Protein AF-A0A822V6C6-F1 (afdb_monomer)

Mean predicted aligned error: 11.93 Å

pLDDT: mean 74.33, std 12.06, range [39.66, 91.19]

Structure (mmCIF, N/CA/C/O backbone):
data_AF-A0A822V6C6-F1
#
_entry.id   AF-A0A822V6C6-F1
#
loop_
_atom_site.group_PDB
_atom_site.id
_atom_site.type_symbol
_atom_site.label_atom_id
_atom_site.label_alt_id
_atom_site.label_comp_id
_atom_site.label_asym_id
_atom_site.label_entity_id
_atom_site.label_seq_id
_atom_site.pdbx_PDB_ins_code
_atom_site.Cartn_x
_atom_site.Cartn_y
_atom_site.Cartn_z
_atom_site.occupancy
_atom_site.B_iso_or_equiv
_atom_site.auth_seq_id
_atom_site.auth_comp_id
_atom_site.auth_asym_id
_atom_site.auth_atom_id
_atom_site.pdbx_PDB_model_num
ATOM 1 N N . MET A 1 1 ? 4.735 -6.883 -17.810 1.00 51.38 1 MET A N 1
ATOM 2 C CA . MET A 1 1 ? 4.953 -6.192 -16.517 1.00 51.38 1 MET A CA 1
ATOM 3 C C . MET A 1 1 ? 3.679 -5.609 -15.898 1.00 51.38 1 MET A C 1
ATOM 5 O O . MET A 1 1 ? 3.578 -5.636 -14.681 1.00 51.38 1 MET A O 1
ATOM 9 N N . GLY A 1 2 ? 2.685 -5.153 -16.679 1.00 56.22 2 GLY A N 1
ATOM 10 C CA . GLY A 1 2 ? 1.444 -4.568 -16.135 1.00 56.22 2 GLY A CA 1
ATOM 11 C C . GLY A 1 2 ? 0.613 -5.489 -15.227 1.00 56.22 2 GLY A C 1
ATOM 12 O O . GLY A 1 2 ? 0.240 -5.068 -14.142 1.00 56.22 2 GLY A O 1
ATOM 13 N N . LEU A 1 3 ? 0.396 -6.758 -15.610 1.00 57.22 3 LEU A N 1
ATOM 14 C CA . LEU A 1 3 ? -0.395 -7.716 -14.813 1.00 57.22 3 LEU A CA 1
ATOM 15 C C . LEU A 1 3 ? 0.227 -8.027 -13.438 1.00 57.22 3 LEU A C 1
ATOM 17 O O . LEU A 1 3 ? -0.469 -8.021 -12.427 1.00 57.22 3 LEU A O 1
ATOM 21 N N . LEU A 1 4 ? 1.547 -8.237 -13.380 1.00 57.25 4 LEU A N 1
ATOM 22 C CA . LEU A 1 4 ? 2.259 -8.443 -12.111 1.00 57.25 4 LEU A CA 1
ATOM 23 C C . LEU A 1 4 ? 2.205 -7.185 -11.228 1.00 57.25 4 LEU A C 1
ATOM 25 O O . LEU A 1 4 ? 1.979 -7.289 -10.025 1.00 57.25 4 LEU A O 1
ATOM 29 N N . GLY A 1 5 ? 2.324 -5.997 -11.832 1.00 60.91 5 GLY A N 1
ATOM 30 C CA . GLY A 1 5 ? 2.175 -4.719 -11.130 1.00 60.91 5 GLY A CA 1
ATOM 31 C C . GLY A 1 5 ? 0.776 -4.518 -10.540 1.00 60.91 5 GLY A C 1
ATOM 32 O O . GLY A 1 5 ? 0.655 -4.104 -9.389 1.00 60.91 5 GLY A O 1
ATOM 33 N N . THR A 1 6 ? -0.282 -4.881 -11.274 1.0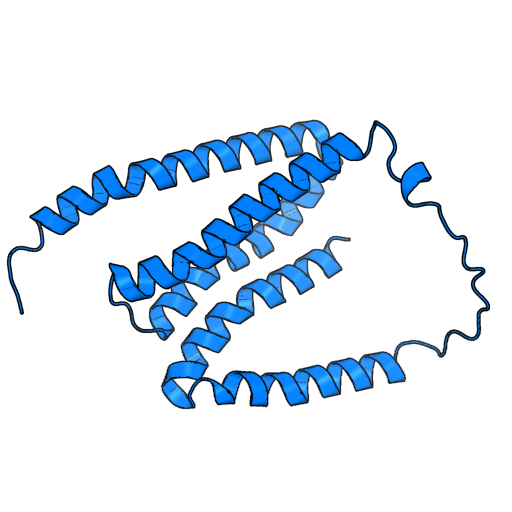0 66.44 6 THR A N 1
ATOM 34 C CA . THR A 1 6 ? -1.664 -4.797 -10.772 1.00 66.44 6 THR A CA 1
ATOM 35 C C . THR A 1 6 ? -1.937 -5.778 -9.634 1.00 66.44 6 THR A C 1
ATOM 37 O O . THR A 1 6 ? -2.607 -5.413 -8.671 1.00 66.44 6 THR A O 1
ATOM 40 N N . VAL A 1 7 ? -1.378 -6.994 -9.693 1.00 68.75 7 VAL A N 1
ATOM 41 C CA . VAL A 1 7 ? -1.516 -7.994 -8.617 1.00 68.75 7 VAL A CA 1
ATOM 42 C C . VAL A 1 7 ? -0.793 -7.530 -7.349 1.00 68.75 7 VAL A C 1
ATOM 44 O O . VAL A 1 7 ? -1.331 -7.654 -6.250 1.00 68.75 7 VAL A O 1
ATOM 47 N N . SER A 1 8 ? 0.383 -6.913 -7.489 1.00 65.56 8 SER A N 1
ATOM 48 C CA . SER A 1 8 ? 1.114 -6.351 -6.348 1.00 65.56 8 SER A CA 1
ATOM 49 C C . SER A 1 8 ? 0.382 -5.152 -5.727 1.00 65.56 8 SER A C 1
ATOM 51 O O . SER A 1 8 ? 0.293 -5.059 -4.504 1.00 65.56 8 SER A O 1
ATOM 53 N N . ALA A 1 9 ? -0.203 -4.275 -6.553 1.00 66.81 9 ALA A N 1
ATOM 54 C CA . ALA A 1 9 ? -1.007 -3.142 -6.090 1.00 66.81 9 ALA A CA 1
ATOM 55 C C . ALA A 1 9 ? -2.279 -3.593 -5.354 1.00 66.81 9 ALA A C 1
ATOM 57 O O . ALA A 1 9 ? -2.625 -3.007 -4.330 1.00 66.81 9 ALA A O 1
ATOM 58 N N . LEU A 1 10 ? -2.933 -4.663 -5.822 1.00 68.88 10 LEU A N 1
ATOM 59 C CA . LEU A 1 10 ? -4.064 -5.296 -5.136 1.00 68.88 10 LEU A CA 1
ATOM 60 C C . LEU A 1 10 ? -3.671 -5.830 -3.753 1.00 68.88 10 LEU A C 1
ATOM 62 O O . LEU A 1 10 ? -4.406 -5.622 -2.792 1.00 68.88 10 LEU A O 1
ATOM 66 N N . GLY A 1 11 ? -2.501 -6.458 -3.618 1.00 69.25 11 GLY A N 1
ATOM 67 C CA . GLY A 1 11 ? -2.001 -6.916 -2.318 1.00 69.25 11 GLY A CA 1
ATOM 68 C C . GLY A 1 11 ? -1.800 -5.765 -1.326 1.00 69.25 11 GLY A C 1
ATOM 69 O O . GLY A 1 11 ? -2.266 -5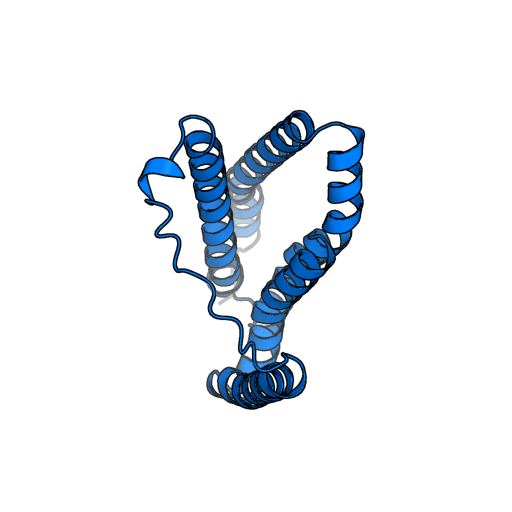.831 -0.187 1.00 69.25 11 GLY A O 1
ATOM 70 N N . THR A 1 12 ? -1.177 -4.670 -1.771 1.00 70.69 12 THR A N 1
ATOM 71 C CA . THR A 1 12 ? -1.007 -3.455 -0.955 1.00 70.69 12 THR A CA 1
ATOM 72 C C . THR A 1 12 ? -2.346 -2.772 -0.647 1.00 70.69 12 THR A C 1
ATOM 74 O O . THR A 1 12 ? -2.514 -2.245 0.451 1.00 70.69 12 THR A O 1
ATOM 77 N N . ALA A 1 13 ? -3.312 -2.827 -1.573 1.00 69.69 13 ALA A N 1
ATOM 78 C CA . ALA A 1 13 ? -4.672 -2.316 -1.390 1.00 69.69 13 ALA A CA 1
ATOM 79 C C . ALA A 1 13 ? -5.431 -3.026 -0.280 1.00 69.69 13 ALA A C 1
ATOM 81 O O . ALA A 1 13 ? -6.056 -2.391 0.565 1.00 69.69 13 ALA A O 1
ATOM 82 N N . LEU A 1 14 ? -5.375 -4.353 -0.308 1.00 73.69 14 LEU A N 1
ATOM 83 C CA . LEU A 1 14 ? -6.182 -5.204 0.550 1.00 73.69 14 LEU A CA 1
ATOM 84 C C . LEU A 1 14 ? -5.648 -5.263 1.986 1.00 73.69 14 LEU A C 1
ATOM 86 O O . LEU A 1 14 ? -6.411 -5.587 2.891 1.00 73.69 14 LEU A O 1
ATOM 90 N N . GLY A 1 15 ? -4.378 -4.916 2.221 1.00 75.94 15 GLY A N 1
ATOM 91 C CA . GLY A 1 15 ? -3.755 -4.943 3.549 1.00 75.94 15 GLY A CA 1
ATOM 92 C C . GLY A 1 15 ? -4.486 -4.086 4.597 1.00 75.94 15 GLY A C 1
ATOM 93 O O . GLY A 1 15 ? -5.014 -4.644 5.563 1.00 75.94 15 GLY A O 1
ATOM 94 N N . PRO A 1 16 ? -4.576 -2.750 4.424 1.00 77.06 16 PRO A N 1
ATOM 95 C CA . PRO A 1 16 ? -5.271 -1.866 5.367 1.00 77.06 16 PRO A CA 1
ATOM 96 C C . PRO A 1 16 ? -6.763 -2.186 5.507 1.00 77.06 16 PRO A C 1
ATOM 98 O O . PRO A 1 16 ? -7.343 -2.036 6.579 1.00 77.06 16 PRO A O 1
ATOM 101 N N . SER A 1 17 ? -7.378 -2.661 4.429 1.00 75.81 17 SER A N 1
ATOM 102 C CA . SER A 1 17 ? -8.784 -3.043 4.352 1.00 75.81 17 SER A CA 1
ATOM 103 C C . SER A 1 17 ? -9.133 -4.267 5.180 1.00 75.81 17 SER A C 1
ATOM 105 O O . SER A 1 17 ? -10.034 -4.223 6.017 1.00 75.81 17 SER A O 1
ATOM 107 N N . LEU A 1 18 ? -8.402 -5.360 4.948 1.00 78.06 18 LEU A N 1
ATOM 108 C CA . LEU A 1 18 ? -8.552 -6.601 5.693 1.00 78.06 18 LEU A CA 1
ATOM 109 C C . LEU A 1 18 ? -8.174 -6.366 7.152 1.00 78.06 18 LEU A C 1
ATOM 111 O O . LEU A 1 18 ? -8.905 -6.802 8.033 1.00 78.06 18 LEU A O 1
ATOM 115 N N . GLY A 1 19 ? -7.111 -5.603 7.422 1.00 75.94 19 GLY A N 1
ATOM 116 C CA . GLY A 1 19 ? -6.759 -5.190 8.781 1.00 75.94 19 GLY A CA 1
ATOM 117 C C . GLY A 1 19 ? -7.883 -4.404 9.467 1.00 75.94 19 GLY A C 1
ATOM 118 O O . GLY A 1 19 ? -8.299 -4.760 10.566 1.00 75.94 19 GLY A O 1
ATOM 119 N N . GLY A 1 20 ? -8.436 -3.382 8.810 1.00 77.62 20 GLY A N 1
ATOM 120 C CA . GLY A 1 20 ? -9.487 -2.524 9.368 1.00 77.62 20 GLY A CA 1
ATOM 121 C C . GLY A 1 20 ? -10.824 -3.229 9.632 1.00 77.62 20 GLY A C 1
ATOM 122 O O . GLY A 1 20 ? -11.557 -2.823 10.535 1.00 77.62 20 GLY A O 1
ATOM 123 N N . LEU A 1 21 ? -11.139 -4.288 8.879 1.00 80.44 21 LEU A N 1
ATOM 124 C CA . LEU A 1 21 ? -12.333 -5.120 9.080 1.00 80.44 21 LEU A CA 1
ATOM 125 C C . LEU A 1 21 ? -12.110 -6.268 10.075 1.00 80.44 21 LEU A C 1
ATOM 127 O O . LEU A 1 21 ? -12.995 -6.555 10.877 1.00 80.44 21 LEU A O 1
ATOM 131 N N . LEU A 1 22 ? -10.946 -6.922 10.041 1.00 81.69 22 LEU A N 1
ATOM 132 C CA . LEU A 1 22 ? -10.676 -8.115 10.853 1.00 81.69 22 LEU A CA 1
ATOM 133 C C . LEU A 1 22 ? -10.256 -7.781 12.287 1.00 81.69 22 LEU A C 1
ATOM 135 O O . LEU A 1 22 ? -10.640 -8.502 13.209 1.00 81.69 22 LEU A O 1
ATOM 139 N N . ILE A 1 23 ? -9.502 -6.694 12.494 1.00 80.88 23 ILE A N 1
ATOM 140 C CA . ILE A 1 23 ? -9.013 -6.305 13.827 1.00 80.88 23 ILE A CA 1
ATOM 141 C C . ILE A 1 23 ? -10.170 -6.059 14.815 1.00 80.88 23 ILE A C 1
ATOM 143 O O . ILE A 1 23 ? -10.084 -6.582 15.926 1.00 80.88 23 ILE A O 1
ATOM 147 N N . PRO A 1 24 ? -11.258 -5.342 14.461 1.00 75.19 24 PRO A N 1
ATOM 148 C CA . PRO A 1 24 ? -12.377 -5.125 15.382 1.00 75.19 24 PRO A CA 1
ATOM 149 C C . PRO A 1 24 ? -13.168 -6.392 15.729 1.0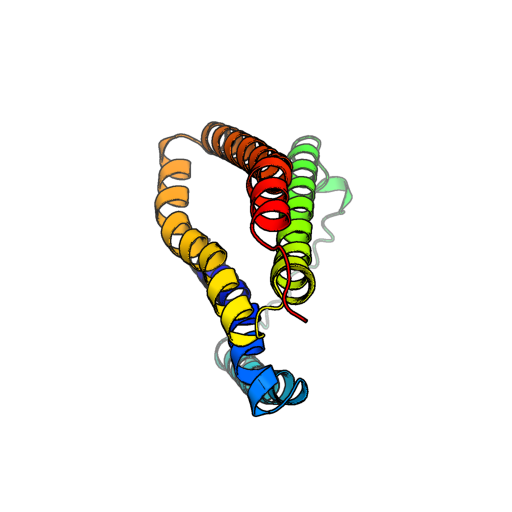0 75.19 24 PRO A C 1
ATOM 151 O O . PRO A 1 24 ? -13.746 -6.460 16.807 1.00 75.19 24 PRO A O 1
ATOM 154 N N . LEU A 1 25 ? -13.224 -7.374 14.821 1.00 78.88 25 LEU A N 1
ATOM 155 C CA . LEU A 1 25 ? -14.094 -8.549 14.959 1.00 78.88 25 LEU A CA 1
ATOM 156 C C . LEU A 1 25 ? -13.410 -9.725 15.661 1.00 78.88 25 LEU A C 1
ATOM 158 O O . LEU A 1 25 ? -14.033 -10.417 16.459 1.00 78.88 25 LEU A O 1
ATOM 162 N N . ALA A 1 26 ? -12.137 -9.969 15.351 1.00 79.56 26 ALA A N 1
ATOM 163 C CA . ALA A 1 26 ? -11.412 -11.154 15.814 1.00 79.56 26 ALA A CA 1
ATOM 164 C C . ALA A 1 26 ? -9.979 -10.835 16.289 1.00 79.56 26 ALA A C 1
ATOM 166 O O . ALA A 1 26 ? -9.171 -11.738 16.533 1.00 79.56 26 ALA A O 1
ATOM 167 N N . GLY A 1 27 ? -9.660 -9.547 16.451 1.00 81.75 27 GLY A N 1
ATOM 168 C CA . GLY A 1 27 ? -8.363 -9.072 16.921 1.00 81.75 27 GLY A CA 1
ATOM 169 C C . GLY A 1 27 ? -7.238 -9.233 15.896 1.00 81.75 27 GLY A C 1
ATOM 170 O O . GLY A 1 27 ? -7.420 -9.684 14.766 1.00 81.75 27 GLY A O 1
ATOM 171 N N . TRP A 1 28 ? -6.017 -8.887 16.310 1.00 80.00 28 TRP A N 1
ATOM 172 C CA . TRP A 1 28 ? -4.825 -8.947 15.454 1.00 80.00 28 TRP A CA 1
ATOM 173 C C . TRP A 1 28 ? -4.480 -10.371 14.980 1.00 80.00 28 TRP A C 1
ATOM 175 O O . TRP A 1 28 ? -3.901 -10.549 13.910 1.00 80.00 28 TRP A O 1
ATOM 185 N N . ARG A 1 29 ? -4.865 -11.403 15.749 1.00 85.38 29 ARG A N 1
ATOM 186 C CA . ARG A 1 29 ? -4.595 -12.820 15.437 1.00 85.38 29 ARG A CA 1
ATOM 187 C C . ARG A 1 29 ? -5.316 -13.276 14.169 1.00 85.38 29 ARG A C 1
ATOM 189 O O . ARG A 1 29 ? -4.789 -14.122 13.452 1.00 85.38 29 ARG A O 1
ATOM 196 N N . ALA A 1 30 ? -6.479 -12.700 13.863 1.00 83.50 30 ALA A N 1
ATOM 197 C CA . ALA A 1 30 ? -7.260 -13.043 12.678 1.00 83.50 30 ALA A CA 1
ATOM 198 C C . ALA A 1 30 ? -6.502 -12.782 11.369 1.00 83.50 30 ALA A C 1
ATOM 200 O O . ALA A 1 30 ? -6.617 -13.565 10.430 1.00 83.50 30 ALA A O 1
ATOM 201 N N . ILE A 1 31 ? -5.662 -11.741 11.330 1.00 82.88 31 ILE A N 1
ATOM 202 C CA . ILE A 1 31 ? -4.822 -11.421 10.165 1.00 82.88 31 ILE A CA 1
ATOM 203 C C . ILE A 1 31 ? -3.895 -12.598 9.840 1.00 82.88 31 ILE A C 1
ATOM 205 O O . ILE A 1 31 ? -3.766 -12.996 8.685 1.00 82.88 31 ILE A O 1
ATOM 209 N N . PHE A 1 32 ? -3.283 -13.196 10.864 1.00 84.75 32 PHE A N 1
ATOM 210 C CA . PHE A 1 32 ? -2.387 -14.339 10.698 1.00 84.75 32 PHE A CA 1
ATOM 211 C C . PHE A 1 32 ? -3.145 -15.597 10.278 1.00 84.75 32 PHE A C 1
ATOM 213 O O . PHE A 1 32 ? -2.707 -16.293 9.365 1.00 84.75 32 PHE A O 1
ATOM 220 N N . TRP A 1 33 ? -4.310 -15.851 10.877 1.00 86.44 33 TRP A N 1
ATOM 221 C CA . TRP A 1 33 ? -5.158 -16.984 10.498 1.00 86.44 33 TRP A CA 1
ATOM 222 C C . TRP A 1 33 ? -5.672 -16.904 9.060 1.00 86.44 33 TRP A C 1
ATOM 224 O O . TRP A 1 33 ? -5.836 -17.946 8.440 1.00 86.44 33 TRP A O 1
ATOM 234 N N . VAL A 1 34 ? -5.884 -15.705 8.511 1.00 85.56 34 VAL A N 1
ATOM 235 C CA . VAL A 1 34 ? -6.231 -15.516 7.092 1.00 85.56 34 VAL A CA 1
ATOM 236 C C . VAL A 1 34 ? -5.004 -15.660 6.186 1.00 85.56 34 VAL A C 1
ATOM 238 O O . VAL A 1 34 ? -5.113 -16.205 5.089 1.00 85.56 34 VAL A O 1
ATOM 241 N N . GLN A 1 35 ? -3.820 -15.229 6.632 1.00 85.12 35 GLN A N 1
ATOM 242 C CA . GLN A 1 35 ? -2.593 -15.358 5.839 1.00 85.12 35 GLN A CA 1
ATOM 243 C C . GLN A 1 35 ? -2.102 -16.802 5.694 1.00 85.12 35 GLN A C 1
ATOM 245 O O . GLN A 1 35 ? -1.609 -17.157 4.628 1.00 85.12 35 GLN A O 1
ATOM 250 N N . VAL A 1 36 ? -2.244 -17.641 6.723 1.00 90.06 36 VAL A N 1
ATOM 251 C CA . VAL A 1 36 ? -1.801 -19.049 6.691 1.00 90.06 36 VAL A CA 1
ATOM 252 C C . VAL A 1 36 ? -2.400 -19.848 5.518 1.00 90.06 36 VAL A C 1
ATOM 254 O O . VAL A 1 36 ? -1.621 -20.412 4.748 1.00 90.06 36 VAL A O 1
ATOM 257 N N . PRO A 1 37 ? -3.733 -19.903 5.310 1.00 90.44 37 PRO A N 1
ATOM 258 C CA . PRO A 1 37 ? -4.311 -20.635 4.187 1.00 90.44 37 PRO A CA 1
ATOM 259 C C . PRO A 1 37 ? -3.953 -19.997 2.842 1.00 90.44 37 PRO A C 1
ATOM 261 O O . PRO A 1 37 ? -3.732 -20.717 1.873 1.00 90.44 37 PRO A O 1
ATOM 264 N N . LEU A 1 38 ? -3.831 -18.667 2.775 1.00 85.81 38 LEU A N 1
ATOM 265 C CA . LEU A 1 38 ? -3.433 -17.967 1.552 1.00 85.81 38 LEU A CA 1
ATOM 266 C C . LEU A 1 38 ? -1.993 -18.320 1.144 1.00 85.81 38 LEU A C 1
ATOM 268 O O . LEU A 1 38 ? -1.730 -18.604 -0.023 1.00 85.81 38 LEU A O 1
ATOM 272 N N . ALA A 1 39 ? -1.076 -18.362 2.113 1.00 86.94 39 ALA A N 1
ATOM 273 C CA . ALA A 1 39 ? 0.310 -18.769 1.914 1.00 86.94 39 ALA A CA 1
ATOM 274 C C . ALA A 1 39 ? 0.419 -20.257 1.553 1.00 86.94 39 ALA A C 1
ATOM 276 O O . ALA A 1 39 ? 1.185 -20.612 0.659 1.00 86.94 39 ALA A O 1
ATOM 277 N N . ALA A 1 40 ? -0.378 -21.120 2.190 1.00 91.19 40 ALA A N 1
ATOM 278 C CA . ALA A 1 40 ? -0.441 -22.539 1.850 1.00 91.19 40 ALA A CA 1
ATOM 279 C C . ALA A 1 40 ? -0.935 -22.750 0.410 1.00 91.19 40 ALA A C 1
ATOM 281 O O . ALA A 1 40 ? -0.316 -23.499 -0.339 1.00 91.19 40 ALA A O 1
ATOM 282 N N . LEU A 1 41 ? -1.991 -22.045 -0.010 1.00 89.94 41 LEU A N 1
ATOM 283 C CA . LEU A 1 41 ? -2.478 -22.078 -1.392 1.00 89.94 41 LEU A CA 1
ATOM 284 C C . LEU A 1 41 ? -1.430 -21.563 -2.380 1.00 89.94 41 LEU A C 1
ATOM 286 O O . LEU A 1 41 ? -1.209 -22.197 -3.409 1.00 89.94 41 LEU A O 1
ATOM 290 N N . ALA A 1 42 ? -0.757 -20.453 -2.066 1.00 85.88 42 ALA A N 1
ATOM 291 C CA . ALA A 1 42 ? 0.324 -19.928 -2.896 1.00 85.88 42 ALA A CA 1
ATOM 292 C C . ALA A 1 42 ? 1.476 -20.937 -3.034 1.00 85.88 42 ALA A C 1
ATOM 294 O O . ALA A 1 42 ? 2.010 -21.106 -4.127 1.00 85.88 42 ALA A O 1
ATOM 295 N N . LEU A 1 43 ? 1.818 -21.647 -1.957 1.00 87.12 43 LEU A N 1
ATOM 296 C CA . LEU A 1 43 ? 2.845 -22.687 -1.947 1.00 87.12 43 LEU A CA 1
ATOM 297 C C . LEU A 1 43 ? 2.417 -23.927 -2.746 1.00 87.12 43 LEU A C 1
ATOM 299 O O . LEU A 1 43 ? 3.198 -24.428 -3.549 1.00 87.12 43 LEU A O 1
ATOM 303 N N . ILE A 1 44 ? 1.171 -24.383 -2.596 1.00 89.88 44 ILE A N 1
ATOM 304 C CA . ILE A 1 44 ? 0.611 -25.488 -3.390 1.00 89.88 44 ILE A CA 1
ATOM 305 C C . ILE A 1 44 ? 0.610 -25.125 -4.878 1.00 89.88 44 ILE A C 1
ATOM 307 O O . ILE A 1 44 ? 1.035 -25.927 -5.707 1.00 89.88 44 ILE A O 1
ATOM 311 N N . MET A 1 45 ? 0.179 -23.911 -5.224 1.00 84.56 45 MET A N 1
ATOM 312 C CA . MET A 1 45 ? 0.191 -23.403 -6.598 1.00 84.56 45 MET A CA 1
ATOM 313 C C . MET A 1 45 ? 1.615 -23.296 -7.139 1.00 84.56 45 MET A C 1
ATOM 315 O O . MET A 1 45 ? 1.873 -23.731 -8.253 1.00 84.56 45 MET A O 1
ATOM 319 N N . ALA A 1 46 ? 2.558 -22.785 -6.348 1.00 85.81 46 ALA A N 1
ATOM 320 C CA . ALA A 1 46 ? 3.955 -22.720 -6.752 1.00 85.81 46 ALA A CA 1
ATOM 321 C C . ALA A 1 46 ? 4.508 -24.117 -7.063 1.00 85.81 46 ALA A C 1
ATOM 323 O O . ALA A 1 46 ? 5.110 -24.296 -8.110 1.00 85.81 46 ALA A O 1
ATOM 324 N N . ILE A 1 47 ? 4.253 -25.118 -6.217 1.00 87.25 47 ILE A N 1
ATOM 325 C CA . ILE A 1 47 ? 4.775 -26.482 -6.411 1.00 87.25 47 ILE A CA 1
ATOM 326 C C . ILE A 1 47 ? 4.057 -27.228 -7.549 1.00 87.25 47 ILE A C 1
ATOM 328 O O . ILE A 1 47 ? 4.677 -28.029 -8.239 1.00 87.25 47 ILE A O 1
ATOM 332 N N . SER A 1 48 ? 2.757 -26.993 -7.744 1.00 83.88 48 SER A N 1
ATOM 333 C CA . SER A 1 48 ? 1.962 -27.685 -8.772 1.00 83.88 48 SER A CA 1
ATOM 334 C C . SER A 1 48 ? 2.070 -27.059 -10.163 1.00 83.88 48 SER A C 1
ATOM 336 O O . SER A 1 48 ? 1.943 -27.777 -11.154 1.00 83.88 48 SER A O 1
ATOM 338 N N . VAL A 1 49 ? 2.288 -25.742 -10.248 1.00 82.56 49 VAL A N 1
ATOM 339 C CA . VAL A 1 49 ? 2.290 -24.987 -11.512 1.00 82.56 49 VAL A CA 1
ATOM 340 C C . VAL A 1 49 ? 3.700 -24.674 -12.002 1.00 82.56 49 VAL A C 1
ATOM 342 O O . VAL A 1 49 ? 3.891 -24.640 -13.217 1.00 82.56 49 VAL A O 1
ATOM 345 N N . LEU A 1 50 ? 4.693 -24.458 -11.124 1.00 73.44 50 LEU A N 1
ATOM 346 C CA . LEU A 1 50 ? 6.077 -24.354 -11.600 1.00 73.44 50 LEU A CA 1
ATOM 347 C C . LEU A 1 50 ? 6.577 -25.762 -11.937 1.00 73.44 50 LEU A C 1
ATOM 349 O O . LEU A 1 50 ? 6.667 -26.604 -11.041 1.00 73.44 50 LEU A O 1
ATOM 353 N N . PRO A 1 51 ? 6.957 -26.031 -13.199 1.00 69.69 51 PRO A N 1
ATOM 354 C CA . PRO A 1 51 ? 7.707 -27.231 -13.526 1.00 69.69 51 PRO A CA 1
ATOM 355 C C . PRO A 1 51 ? 8.963 -27.262 -12.654 1.00 69.69 51 PRO A C 1
ATOM 357 O O . PRO A 1 51 ? 9.613 -26.230 -12.484 1.00 69.69 51 PRO A O 1
ATOM 360 N N . ALA A 1 52 ? 9.303 -28.428 -12.099 1.00 63.25 52 ALA A N 1
ATOM 361 C CA . ALA A 1 52 ? 10.578 -28.620 -11.422 1.00 63.25 52 ALA A CA 1
ATOM 362 C C . ALA A 1 52 ? 11.690 -28.264 -12.412 1.00 63.25 52 ALA A C 1
ATOM 364 O O . ALA A 1 52 ? 11.964 -29.014 -13.350 1.00 63.25 52 ALA A O 1
ATOM 365 N N . ASP A 1 53 ? 12.272 -27.080 -12.250 1.00 62.66 53 ASP A N 1
ATOM 366 C CA . ASP A 1 53 ? 13.259 -26.554 -13.174 1.00 62.66 53 ASP A CA 1
ATOM 367 C C . ASP A 1 53 ? 14.554 -27.354 -12.971 1.00 62.66 53 ASP A C 1
ATOM 369 O O . ASP A 1 53 ? 15.419 -27.023 -12.164 1.00 62.66 53 ASP A O 1
ATOM 373 N N . THR A 1 54 ? 14.674 -28.488 -13.668 1.00 56.38 54 THR A N 1
ATOM 374 C CA . THR A 1 54 ? 15.895 -29.312 -13.714 1.00 56.38 54 THR A CA 1
ATOM 375 C C . THR A 1 54 ? 17.008 -28.672 -14.561 1.00 56.38 54 THR A C 1
ATOM 377 O O . THR A 1 54 ? 17.994 -29.322 -14.918 1.00 56.38 54 THR A O 1
ATOM 380 N N . GLY A 1 55 ? 16.891 -27.384 -14.884 1.00 50.69 55 GLY A N 1
ATOM 381 C CA . GLY A 1 55 ? 17.901 -26.617 -15.596 1.00 50.69 55 GLY A CA 1
ATOM 382 C C . GLY A 1 55 ? 18.993 -26.110 -14.659 1.00 50.69 55 GLY A C 1
ATOM 383 O O . GLY A 1 55 ? 18.792 -25.172 -13.896 1.00 50.69 55 GLY A O 1
ATOM 384 N N . LYS A 1 56 ? 20.196 -26.681 -14.770 1.00 52.84 56 LYS A N 1
ATOM 385 C CA . LYS A 1 56 ? 21.453 -26.100 -14.268 1.00 52.84 56 LYS A CA 1
ATOM 386 C C . LYS A 1 56 ? 21.668 -24.694 -14.857 1.00 52.84 56 LYS A C 1
ATOM 388 O O . LYS A 1 56 ? 22.383 -24.529 -15.844 1.00 52.84 56 LYS A O 1
ATOM 393 N N . GLY A 1 57 ? 21.074 -23.670 -14.257 1.00 47.56 57 GLY A N 1
ATOM 394 C CA . GLY A 1 57 ? 21.379 -22.277 -14.553 1.00 47.56 57 GLY A CA 1
ATOM 395 C C . GLY A 1 57 ? 22.692 -21.908 -13.880 1.00 47.56 57 GLY A C 1
ATOM 396 O O . GLY A 1 57 ? 22.741 -21.769 -12.662 1.00 47.56 57 GLY A O 1
ATOM 397 N N . ARG A 1 58 ? 23.771 -21.787 -14.663 1.00 49.28 58 ARG 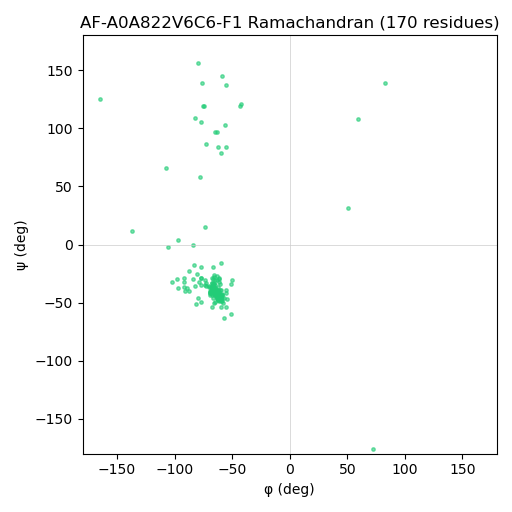A N 1
ATOM 398 C CA . ARG A 1 58 ? 25.040 -21.197 -14.217 1.00 49.28 58 ARG A CA 1
ATOM 399 C C . ARG A 1 58 ? 24.735 -19.957 -13.379 1.00 49.28 58 ARG A C 1
ATOM 401 O O . ARG A 1 58 ? 24.142 -19.009 -13.890 1.00 49.28 58 ARG A O 1
ATOM 408 N N . THR A 1 59 ? 25.176 -19.951 -12.128 1.00 50.28 59 THR A N 1
ATOM 409 C CA . THR A 1 59 ? 25.308 -18.735 -11.335 1.00 50.28 59 THR A CA 1
ATOM 410 C C . THR A 1 59 ? 26.335 -17.853 -12.036 1.00 50.28 59 THR A C 1
ATOM 412 O O . THR A 1 59 ? 27.526 -17.867 -11.734 1.00 50.28 59 THR A O 1
ATOM 415 N N . ILE A 1 60 ? 25.887 -17.087 -13.030 1.00 53.81 60 ILE A N 1
ATOM 416 C CA . ILE A 1 60 ? 26.597 -15.884 -13.425 1.00 53.81 60 ILE A CA 1
ATOM 417 C C . ILE A 1 60 ? 26.501 -15.014 -12.177 1.00 53.81 60 ILE A C 1
ATOM 419 O O . ILE A 1 60 ? 25.473 -14.395 -11.916 1.00 53.81 60 ILE A O 1
ATOM 423 N N . SER A 1 61 ? 27.555 -15.050 -11.362 1.00 52.00 61 SER A N 1
ATOM 424 C CA . SER A 1 61 ? 27.862 -14.017 -10.383 1.00 52.00 61 SER A CA 1
ATOM 425 C C . SER A 1 61 ? 28.035 -12.730 -11.183 1.00 52.00 61 SER A C 1
ATOM 427 O O . SER A 1 61 ? 29.139 -12.343 -11.566 1.00 52.00 61 SER A O 1
ATOM 429 N N . ALA A 1 62 ? 26.912 -12.129 -11.574 1.00 56.88 62 ALA A N 1
ATOM 430 C CA . ALA A 1 62 ? 26.871 -10.794 -12.113 1.00 56.88 62 ALA A CA 1
ATOM 431 C C . ALA A 1 62 ? 27.315 -9.916 -10.951 1.00 56.88 62 ALA A C 1
ATOM 433 O O . ALA A 1 62 ? 26.548 -9.649 -10.028 1.00 56.88 62 ALA A O 1
ATOM 434 N N . SER A 1 63 ? 28.606 -9.585 -10.949 1.00 64.62 63 SER A N 1
ATOM 435 C CA . SER A 1 63 ? 29.218 -8.695 -9.975 1.00 64.62 63 SER A CA 1
ATOM 436 C C . SER A 1 63 ? 28.291 -7.500 -9.763 1.00 64.62 63 SER A C 1
ATOM 438 O O . SER A 1 63 ? 27.998 -6.777 -10.718 1.00 64.62 63 SER A O 1
ATOM 440 N N . LEU A 1 64 ? 27.809 -7.301 -8.529 1.00 64.88 64 LEU A N 1
ATOM 441 C CA . LEU A 1 64 ? 26.934 -6.177 -8.160 1.00 64.88 64 LEU A CA 1
ATOM 442 C C . LEU A 1 64 ? 27.520 -4.840 -8.642 1.00 64.88 64 LEU A C 1
ATOM 444 O O . LEU A 1 64 ? 26.791 -3.936 -9.039 1.00 64.88 64 LEU A O 1
ATOM 448 N N . TRP A 1 65 ? 28.850 -4.765 -8.708 1.00 63.84 65 TRP A N 1
ATOM 449 C CA . TRP A 1 65 ? 29.609 -3.628 -9.212 1.00 63.84 65 TRP A CA 1
ATOM 450 C C . TRP A 1 65 ? 29.459 -3.384 -10.722 1.00 63.84 65 TRP A C 1
ATOM 452 O O . TRP A 1 65 ? 29.466 -2.240 -11.163 1.00 63.84 65 TRP A O 1
ATOM 462 N N . SER A 1 66 ? 29.287 -4.440 -11.523 1.00 63.56 66 SER A N 1
ATOM 463 C CA . SER A 1 66 ? 29.066 -4.348 -12.974 1.00 63.56 66 SER A CA 1
ATOM 464 C C . SER A 1 66 ? 27.637 -3.933 -13.319 1.00 63.56 66 SER A C 1
ATOM 466 O O . SER A 1 66 ? 27.411 -3.328 -14.367 1.00 63.56 66 SER A O 1
ATOM 468 N N . VAL A 1 67 ? 26.670 -4.263 -12.459 1.00 64.75 67 VAL A N 1
ATOM 469 C CA . VAL A 1 67 ? 25.275 -3.827 -12.616 1.00 64.75 67 VAL A CA 1
ATOM 470 C C . VAL A 1 67 ? 25.109 -2.388 -12.116 1.00 64.75 67 VAL A C 1
ATOM 472 O O . VAL A 1 67 ? 24.266 -1.654 -12.615 1.00 64.75 67 VAL A O 1
ATOM 475 N N . MET A 1 68 ? 25.960 -1.925 -11.198 1.00 66.62 68 MET A N 1
ATOM 476 C CA . MET A 1 68 ? 25.976 -0.552 -10.685 1.00 66.62 68 MET A CA 1
ATOM 477 C C . MET A 1 68 ? 26.644 0.427 -11.671 1.00 66.62 68 MET A C 1
ATOM 479 O O . MET A 1 68 ? 27.636 1.089 -11.375 1.00 66.62 68 MET A O 1
ATOM 483 N N . ASN A 1 69 ? 26.104 0.505 -12.886 1.00 73.88 69 ASN A N 1
ATOM 484 C CA . ASN A 1 69 ? 26.603 1.369 -13.950 1.00 73.88 69 ASN A CA 1
ATOM 485 C C . ASN A 1 69 ? 26.121 2.827 -13.759 1.00 73.88 69 ASN A C 1
ATOM 487 O O . ASN A 1 69 ? 25.068 3.068 -13.160 1.00 73.88 69 ASN A O 1
ATOM 491 N N . ARG A 1 70 ? 26.830 3.819 -14.320 1.00 65.94 70 ARG A N 1
ATOM 492 C CA . ARG A 1 70 ? 26.543 5.267 -14.132 1.00 65.94 70 ARG A CA 1
ATOM 493 C C . ARG A 1 70 ? 25.142 5.706 -14.604 1.00 65.94 70 ARG A C 1
ATOM 495 O O . ARG A 1 70 ? 24.661 6.760 -14.208 1.00 65.94 70 ARG A O 1
ATOM 502 N N . SER A 1 71 ? 24.472 4.877 -15.406 1.00 69.50 71 SER A N 1
ATOM 503 C CA . SER A 1 71 ? 23.090 5.072 -15.871 1.00 69.50 71 SER A CA 1
ATOM 504 C C . SER A 1 71 ? 22.020 4.508 -14.912 1.00 69.50 71 SER A C 1
ATOM 506 O O . SER A 1 71 ? 20.883 4.981 -14.905 1.00 69.50 71 SER A O 1
ATOM 508 N N . LEU A 1 72 ? 22.367 3.539 -14.057 1.00 76.06 72 LEU A N 1
ATOM 509 C CA . LEU A 1 72 ? 21.426 2.883 -13.138 1.00 76.06 72 LEU A CA 1
ATOM 510 C C . LEU A 1 72 ? 21.368 3.567 -11.771 1.00 76.06 72 LEU A C 1
ATOM 512 O O . LEU A 1 72 ? 20.294 3.641 -11.180 1.00 76.06 72 LEU A O 1
ATOM 516 N N . VAL A 1 73 ? 22.484 4.142 -11.312 1.00 80.94 73 VAL A N 1
ATOM 517 C CA . VAL A 1 73 ? 22.554 4.867 -10.030 1.00 80.94 73 VAL A CA 1
ATOM 518 C C . VAL A 1 73 ? 21.496 5.980 -9.919 1.00 80.94 73 VAL A C 1
ATOM 520 O O . VAL A 1 73 ? 20.783 5.995 -8.916 1.00 80.94 73 VAL A O 1
ATOM 523 N N . PRO A 1 74 ? 21.291 6.859 -10.924 1.00 81.69 74 PRO A N 1
ATOM 524 C CA . PRO A 1 74 ? 20.254 7.889 -10.839 1.00 81.69 74 PRO A CA 1
ATOM 525 C C . PRO A 1 74 ? 18.841 7.298 -10.738 1.00 81.69 74 PRO A C 1
ATOM 527 O O . PRO A 1 74 ? 18.032 7.774 -9.950 1.00 81.69 74 PRO A O 1
ATOM 530 N N . ASN A 1 75 ? 18.553 6.226 -11.485 1.00 81.62 75 ASN A N 1
ATOM 531 C CA . ASN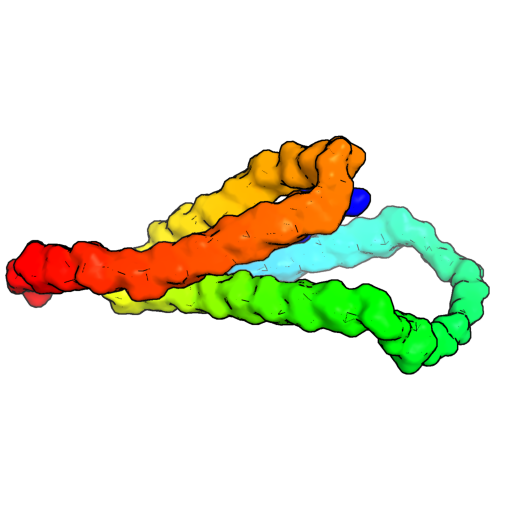 A 1 75 ? 17.250 5.556 -11.452 1.00 81.62 75 ASN A CA 1
ATOM 532 C C . ASN A 1 75 ? 16.972 4.905 -10.089 1.00 81.62 75 ASN A C 1
ATOM 534 O O . ASN A 1 75 ? 15.862 5.017 -9.571 1.00 81.62 75 ASN A O 1
ATOM 538 N N . LEU A 1 76 ? 17.980 4.269 -9.487 1.00 83.94 76 LEU A N 1
ATOM 539 C CA . LEU A 1 76 ? 17.885 3.701 -8.142 1.00 83.94 76 LEU A CA 1
ATOM 540 C C . LEU A 1 76 ? 17.645 4.779 -7.084 1.00 83.94 76 LEU A C 1
ATOM 542 O O . LEU A 1 76 ? 16.757 4.610 -6.255 1.00 83.94 76 LEU A O 1
ATOM 546 N N . ILE A 1 77 ? 18.381 5.894 -7.134 1.00 86.69 77 ILE A N 1
ATOM 547 C CA . ILE A 1 77 ? 18.192 7.011 -6.194 1.00 86.69 77 ILE A CA 1
ATOM 548 C C . ILE A 1 77 ? 16.762 7.547 -6.290 1.00 86.69 77 ILE A C 1
ATOM 550 O O . ILE A 1 77 ? 16.091 7.679 -5.269 1.00 86.69 77 ILE A O 1
ATOM 554 N N . VAL A 1 78 ? 16.270 7.805 -7.505 1.00 85.62 78 VAL A N 1
ATOM 555 C CA . VAL A 1 78 ? 14.892 8.271 -7.721 1.00 85.62 78 VAL A CA 1
ATOM 556 C C . VAL A 1 78 ? 13.886 7.257 -7.176 1.00 85.62 78 VAL A C 1
ATOM 558 O O . VAL A 1 78 ? 12.959 7.643 -6.468 1.00 85.62 78 VAL A O 1
ATOM 561 N N . ASN A 1 79 ? 14.074 5.963 -7.445 1.00 83.56 79 ASN A N 1
ATOM 562 C CA . ASN A 1 79 ? 13.176 4.923 -6.950 1.00 83.56 79 ASN A CA 1
ATOM 563 C C . ASN A 1 79 ? 13.164 4.844 -5.416 1.00 83.56 79 ASN A C 1
ATOM 565 O O . ASN A 1 79 ? 12.088 4.779 -4.830 1.00 83.56 79 ASN A O 1
ATOM 569 N N . ILE A 1 80 ? 14.331 4.926 -4.770 1.00 87.62 80 ILE A N 1
ATOM 570 C CA . ILE A 1 80 ? 14.460 4.934 -3.306 1.00 87.62 80 ILE A CA 1
ATOM 571 C C . ILE A 1 80 ? 13.777 6.166 -2.708 1.00 87.62 80 ILE A C 1
ATOM 573 O O . ILE A 1 80 ? 13.043 6.033 -1.733 1.00 87.62 80 ILE A O 1
ATOM 577 N N . LEU A 1 81 ? 13.971 7.351 -3.293 1.00 87.75 81 LEU A N 1
ATOM 578 C CA . LEU A 1 81 ? 13.323 8.581 -2.829 1.00 87.75 81 LEU A CA 1
ATOM 579 C C . LEU A 1 81 ? 11.798 8.485 -2.936 1.00 87.75 81 LEU A C 1
ATOM 581 O O . LEU A 1 81 ? 11.089 8.788 -1.978 1.00 87.75 81 LEU A O 1
ATOM 585 N N . VAL A 1 82 ? 11.290 8.008 -4.074 1.00 84.06 82 VAL A N 1
ATOM 586 C CA . VAL A 1 82 ? 9.852 7.785 -4.269 1.00 84.06 82 VAL A CA 1
ATOM 587 C C . VAL A 1 82 ? 9.329 6.743 -3.280 1.00 84.06 82 VAL A C 1
ATOM 589 O O . VAL A 1 82 ? 8.303 6.970 -2.642 1.00 84.06 82 VAL A O 1
ATOM 592 N N . ALA A 1 83 ? 10.039 5.628 -3.096 1.00 80.81 83 ALA A N 1
ATOM 593 C CA . ALA A 1 83 ? 9.663 4.586 -2.147 1.00 80.81 83 ALA A CA 1
ATOM 594 C C . ALA A 1 83 ? 9.647 5.099 -0.701 1.00 80.81 83 ALA A C 1
ATOM 596 O O . ALA A 1 83 ? 8.732 4.759 0.046 1.00 80.81 83 ALA A O 1
ATOM 597 N N . ALA A 1 84 ? 10.600 5.951 -0.315 1.00 85.19 84 ALA A N 1
ATOM 598 C CA . ALA A 1 84 ? 10.633 6.580 1.001 1.00 85.19 84 ALA A CA 1
ATOM 599 C C . ALA A 1 84 ? 9.395 7.459 1.225 1.00 85.19 84 ALA A C 1
ATOM 601 O O . ALA A 1 84 ? 8.705 7.285 2.225 1.00 85.19 84 ALA A O 1
ATOM 602 N N . VAL A 1 85 ? 9.047 8.323 0.263 1.00 84.81 85 VAL A N 1
ATOM 603 C CA . VAL A 1 85 ? 7.830 9.154 0.332 1.00 84.81 85 VAL A CA 1
ATOM 604 C C . VAL A 1 85 ? 6.567 8.289 0.423 1.00 84.81 85 VAL A C 1
ATOM 606 O O . VAL A 1 85 ? 5.681 8.549 1.244 1.00 84.81 85 VAL A O 1
ATOM 609 N N . MET A 1 86 ? 6.488 7.234 -0.388 1.00 84.19 86 MET A N 1
ATOM 610 C CA . MET A 1 86 ? 5.360 6.298 -0.386 1.00 84.19 86 MET A CA 1
ATOM 611 C C . MET A 1 86 ? 5.240 5.559 0.952 1.00 84.19 86 MET A C 1
ATOM 613 O O . MET A 1 86 ? 4.143 5.441 1.490 1.00 84.19 86 MET A O 1
ATOM 617 N N . MET A 1 87 ? 6.353 5.109 1.534 1.00 82.69 87 MET A N 1
ATOM 618 C CA . MET A 1 87 ? 6.356 4.455 2.844 1.00 82.69 87 MET A CA 1
ATOM 619 C C . MET A 1 87 ? 5.983 5.424 3.965 1.00 82.69 87 MET A C 1
ATOM 621 O O . MET A 1 87 ? 5.181 5.074 4.827 1.00 82.69 87 MET A O 1
ATOM 625 N N . THR A 1 88 ? 6.490 6.659 3.943 1.00 84.38 88 THR A N 1
ATOM 626 C CA . THR A 1 88 ? 6.114 7.675 4.932 1.00 84.38 88 THR A CA 1
ATOM 627 C C . THR A 1 88 ? 4.617 7.962 4.886 1.00 84.38 88 THR A C 1
ATOM 629 O O . THR A 1 88 ? 3.972 7.978 5.928 1.00 84.38 88 THR A O 1
ATOM 632 N N . THR A 1 89 ? 4.033 8.131 3.700 1.00 79.06 89 THR A N 1
ATOM 633 C CA . THR A 1 89 ? 2.588 8.387 3.563 1.00 79.06 89 THR A CA 1
ATOM 634 C C . THR A 1 89 ? 1.736 7.178 3.955 1.00 79.06 89 THR A C 1
ATOM 636 O O . THR A 1 89 ? 0.728 7.345 4.644 1.00 79.06 89 THR A O 1
ATOM 639 N N . LEU A 1 90 ? 2.167 5.961 3.609 1.00 77.50 90 LEU A N 1
ATOM 640 C CA . LEU A 1 90 ? 1.514 4.716 4.029 1.00 77.50 90 LEU A CA 1
ATOM 641 C C . LEU A 1 90 ? 1.516 4.516 5.544 1.00 77.50 90 LEU A C 1
ATOM 643 O O . LEU A 1 90 ? 0.548 3.981 6.078 1.00 77.50 90 LEU A O 1
ATOM 647 N N . VAL A 1 91 ? 2.586 4.925 6.226 1.00 80.62 91 VAL A 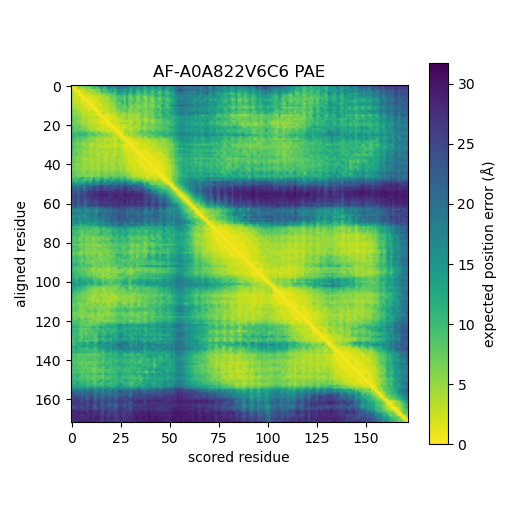N 1
ATOM 648 C CA . VAL A 1 91 ? 2.708 4.797 7.682 1.00 80.62 91 VAL A CA 1
ATOM 649 C C . VAL A 1 91 ? 1.967 5.932 8.383 1.00 80.62 91 VAL A C 1
ATOM 651 O O . VAL A 1 91 ? 1.131 5.672 9.240 1.00 80.62 91 VAL A O 1
ATOM 654 N N . VAL A 1 92 ? 2.219 7.188 8.012 1.00 80.12 92 VAL A N 1
ATOM 655 C CA . VAL A 1 92 ? 1.642 8.358 8.694 1.00 80.12 92 VAL A CA 1
ATOM 656 C C . VAL A 1 92 ? 0.121 8.419 8.527 1.00 80.12 92 VAL A C 1
ATOM 658 O O . VAL A 1 92 ? -0.569 8.771 9.481 1.00 80.12 92 VAL A O 1
ATOM 661 N N . GLY A 1 93 ? -0.417 8.028 7.366 1.00 79.06 93 GLY A N 1
ATOM 662 C CA . GLY A 1 93 ? -1.855 8.050 7.069 1.00 79.06 93 GLY A CA 1
ATOM 663 C C . GLY A 1 93 ? -2.741 7.364 8.123 1.00 79.06 93 GLY A C 1
ATOM 664 O O . GLY A 1 93 ? -3.588 8.029 8.721 1.00 79.06 93 GLY A O 1
ATOM 665 N N . PRO A 1 94 ? -2.565 6.061 8.405 1.00 77.69 94 PRO A N 1
ATOM 666 C CA . PRO A 1 94 ? -3.398 5.341 9.363 1.00 77.69 94 PRO A CA 1
ATOM 667 C C . PRO A 1 94 ? -3.197 5.807 10.810 1.00 77.69 94 PRO A C 1
ATOM 669 O O . PRO A 1 94 ? -4.169 5.832 11.562 1.00 77.69 94 PRO A O 1
ATOM 672 N N . PHE A 1 95 ? -1.989 6.230 11.204 1.00 79.19 95 PHE A N 1
ATOM 673 C CA . PHE A 1 95 ? -1.769 6.808 12.537 1.00 79.19 95 PHE A CA 1
ATOM 674 C C . PHE A 1 95 ? -2.444 8.173 12.686 1.00 79.19 95 PHE A C 1
ATOM 676 O O . PHE A 1 95 ? -3.055 8.434 13.718 1.00 79.19 95 PHE A O 1
ATOM 683 N N . TYR A 1 96 ? -2.405 9.021 11.658 1.00 78.44 96 TYR A N 1
ATOM 684 C CA . TYR A 1 96 ? -3.080 10.318 11.669 1.00 78.44 96 TYR A CA 1
ATOM 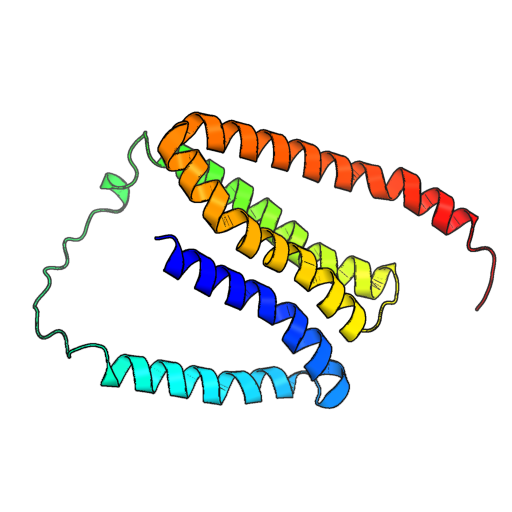685 C C . TYR A 1 96 ? -4.608 10.167 11.702 1.00 78.44 96 TYR A C 1
ATOM 687 O O . TYR A 1 96 ? -5.277 10.795 12.520 1.00 78.44 96 TYR A O 1
ATOM 695 N N . LEU A 1 97 ? -5.166 9.282 10.872 1.00 77.88 97 LEU A N 1
ATOM 696 C CA . LEU A 1 97 ? -6.608 9.014 10.847 1.00 77.88 97 LEU A CA 1
ATOM 697 C C . LEU A 1 97 ? -7.096 8.334 12.137 1.00 77.88 97 LEU A C 1
ATOM 699 O O . LEU A 1 97 ? -8.169 8.660 12.643 1.00 77.88 97 LEU A O 1
ATOM 703 N N . GLY A 1 98 ? -6.314 7.396 12.674 1.00 72.94 98 GLY A N 1
ATOM 704 C CA . GLY A 1 98 ? -6.671 6.639 13.871 1.00 72.94 98 GLY A CA 1
ATOM 705 C C . GLY A 1 98 ? -6.490 7.424 15.169 1.00 72.94 98 GLY A C 1
ATOM 706 O O . GLY A 1 98 ? -7.409 7.468 15.979 1.00 72.94 98 GLY A O 1
ATOM 707 N N . LEU A 1 99 ? -5.327 8.050 15.373 1.00 75.19 99 LEU A N 1
ATOM 708 C CA . LEU A 1 99 ? -4.997 8.761 16.617 1.00 75.19 99 LEU A CA 1
ATOM 709 C C . LEU A 1 99 ? -5.376 10.244 16.572 1.00 75.19 99 LEU A C 1
ATOM 711 O O . LEU A 1 99 ? -5.803 10.784 17.585 1.00 75.19 99 LEU A O 1
ATOM 715 N N . GLY A 1 100 ? -5.227 10.904 15.420 1.00 72.38 100 GLY A N 1
ATOM 716 C CA . GLY A 1 100 ? -5.531 12.330 15.268 1.00 72.38 100 GLY A CA 1
ATOM 717 C C . GLY A 1 100 ? -7.025 12.610 15.108 1.00 72.38 100 GLY A C 1
ATOM 718 O O . GLY A 1 100 ? -7.556 13.493 15.771 1.00 72.38 100 GLY A O 1
ATOM 719 N N . LEU A 1 101 ? -7.716 11.840 14.258 1.00 71.81 101 LEU A N 1
ATOM 720 C CA . LEU A 1 101 ? -9.161 11.986 14.014 1.00 71.81 101 LEU A CA 1
ATOM 721 C C . LEU A 1 101 ? -10.034 11.014 14.833 1.00 71.81 101 LEU A C 1
ATOM 723 O O . LEU A 1 101 ? -11.248 10.977 14.631 1.00 71.81 101 LEU A O 1
ATOM 727 N N . ALA A 1 102 ? -9.435 10.216 15.726 1.00 75.62 102 ALA A N 1
ATOM 728 C CA . ALA A 1 102 ? -10.117 9.204 16.544 1.00 75.62 102 ALA A CA 1
ATOM 729 C C . ALA A 1 102 ? -11.022 8.245 15.732 1.00 75.62 102 ALA A C 1
ATOM 731 O O . ALA A 1 102 ? -12.063 7.782 16.208 1.00 75.62 102 ALA A O 1
ATOM 732 N N . MET A 1 103 ? -10.662 7.948 14.476 1.00 76.56 103 MET A N 1
ATOM 733 C CA . MET A 1 103 ? -11.486 7.098 13.618 1.00 76.56 103 MET A CA 1
ATOM 734 C C . MET A 1 103 ? -11.356 5.616 13.984 1.00 76.56 103 MET A C 1
ATOM 736 O O . MET A 1 103 ? -10.265 5.088 14.188 1.00 76.56 103 MET A O 1
ATOM 740 N N . THR A 1 104 ? -12.483 4.901 13.968 1.00 81.50 104 THR A N 1
ATOM 741 C CA . THR A 1 104 ? -12.517 3.439 14.111 1.00 81.50 104 THR A CA 1
ATOM 742 C C . THR A 1 104 ? -11.702 2.760 13.004 1.00 81.50 104 THR A C 1
ATOM 744 O O . THR A 1 104 ? -11.741 3.198 11.851 1.00 81.50 104 THR A O 1
ATOM 747 N N . ALA A 1 105 ? -11.035 1.641 13.316 1.00 76.75 105 ALA A N 1
ATOM 748 C CA . ALA A 1 105 ? -10.176 0.899 12.383 1.00 76.75 105 ALA A CA 1
ATOM 749 C C . ALA A 1 105 ? -10.850 0.574 11.035 1.00 76.75 105 ALA A C 1
ATOM 751 O O . ALA A 1 105 ? -10.203 0.636 9.991 1.00 76.75 105 ALA A O 1
ATOM 752 N N . THR A 1 106 ? -12.162 0.315 11.031 1.00 79.19 106 THR A N 1
ATOM 753 C CA . THR A 1 106 ? -12.940 0.076 9.806 1.00 79.19 106 THR A CA 1
ATOM 754 C C . THR A 1 106 ? -12.967 1.299 8.889 1.00 79.19 106 THR A C 1
ATOM 756 O O . THR A 1 106 ? -12.758 1.169 7.687 1.00 79.19 106 THR A O 1
ATOM 759 N N . LYS A 1 107 ? -13.166 2.503 9.443 1.00 77.25 107 LYS A N 1
ATOM 760 C CA . LYS A 1 107 ? -13.189 3.755 8.668 1.00 77.25 107 LYS A CA 1
ATOM 761 C C . LYS A 1 107 ? -11.797 4.100 8.139 1.00 77.25 107 LYS A C 1
ATOM 763 O O . LYS A 1 107 ? -11.675 4.469 6.976 1.00 77.25 107 LYS A O 1
ATOM 768 N N . VAL A 1 108 ? -10.754 3.903 8.951 1.00 80.56 108 VAL A N 1
ATOM 769 C CA . VAL A 1 108 ? -9.356 4.081 8.519 1.00 80.56 108 VAL A CA 1
ATOM 770 C C . VAL A 1 108 ? -9.030 3.140 7.357 1.00 80.56 108 VAL A C 1
ATOM 772 O O . VAL A 1 108 ? -8.531 3.589 6.329 1.00 80.56 108 VAL A O 1
ATOM 775 N N . GLY A 1 109 ? -9.376 1.854 7.477 1.00 80.62 109 GLY A N 1
ATOM 776 C CA . GLY A 1 109 ? -9.165 0.866 6.417 1.00 80.62 109 GLY A CA 1
ATOM 777 C C . GLY A 1 109 ? -9.884 1.216 5.110 1.00 80.62 109 GLY A C 1
ATOM 778 O O . GLY A 1 109 ? -9.297 1.058 4.042 1.00 80.62 109 GLY A O 1
ATOM 779 N N . LEU A 1 110 ? -11.114 1.741 5.186 1.00 81.69 110 LEU A N 1
ATOM 780 C CA . LEU A 1 110 ? -11.879 2.200 4.019 1.00 81.69 110 LEU A CA 1
ATOM 781 C C . LEU A 1 110 ? -11.256 3.434 3.350 1.00 81.69 110 LEU A C 1
ATOM 783 O O . LEU A 1 110 ? -11.147 3.469 2.128 1.00 81.69 110 LEU A O 1
ATOM 787 N N . VAL A 1 111 ? -10.805 4.429 4.119 1.00 81.12 111 VAL A N 1
ATOM 788 C CA . VAL A 1 111 ? -10.132 5.618 3.559 1.00 81.12 111 VAL A CA 1
ATOM 789 C C . VAL A 1 111 ? -8.806 5.229 2.898 1.00 81.12 111 VAL A C 1
ATOM 791 O O . VAL A 1 111 ? -8.496 5.687 1.799 1.00 81.12 111 VAL A O 1
ATOM 794 N N . MET A 1 112 ? -8.049 4.322 3.519 1.00 82.56 112 MET A N 1
ATOM 795 C CA . MET A 1 112 ? -6.771 3.844 2.986 1.00 82.56 112 MET A CA 1
ATOM 796 C C . MET A 1 112 ? -6.916 3.026 1.689 1.00 82.56 112 MET A C 1
ATOM 798 O O . MET A 1 112 ? -5.944 2.936 0.943 1.00 82.56 112 MET A O 1
ATOM 802 N N . MET A 1 113 ? -8.103 2.486 1.363 1.00 81.94 113 MET A N 1
ATOM 803 C CA . MET A 1 113 ? -8.369 1.823 0.069 1.00 81.94 113 MET A CA 1
ATOM 804 C C . MET A 1 113 ? -8.317 2.777 -1.123 1.00 81.94 113 MET A C 1
ATOM 806 O O . MET A 1 113 ? -8.051 2.340 -2.244 1.00 81.94 113 MET A O 1
ATOM 810 N N . ILE A 1 114 ? -8.588 4.065 -0.906 1.00 82.81 114 ILE A N 1
ATOM 811 C CA . ILE A 1 114 ? -8.739 5.036 -1.993 1.00 82.81 114 ILE A CA 1
ATOM 812 C C . ILE A 1 114 ? -7.444 5.121 -2.811 1.00 82.81 114 ILE A C 1
ATOM 814 O O . ILE A 1 114 ? -7.486 5.042 -4.037 1.00 82.81 114 ILE A O 1
ATOM 818 N N . GLY A 1 115 ? -6.284 5.199 -2.150 1.00 79.50 115 GLY A N 1
ATOM 819 C CA . GLY A 1 115 ? -4.985 5.294 -2.826 1.00 79.50 115 GLY A CA 1
ATOM 820 C C . GLY A 1 115 ? -4.688 4.094 -3.738 1.00 79.50 115 GLY A C 1
ATOM 821 O O . GLY A 1 115 ? -4.421 4.275 -4.927 1.00 79.50 115 GLY A O 1
ATOM 822 N N . PRO A 1 116 ? -4.771 2.858 -3.229 1.00 78.62 116 PRO A N 1
ATOM 823 C CA . PRO A 1 116 ? -4.558 1.662 -4.033 1.00 78.62 116 PRO A CA 1
ATOM 824 C C . PRO A 1 116 ? -5.603 1.442 -5.138 1.00 78.62 116 PRO A C 1
ATOM 826 O O . PRO A 1 116 ? -5.232 1.013 -6.229 1.00 78.62 116 PRO A O 1
ATOM 829 N N . VAL A 1 117 ? -6.877 1.791 -4.922 1.00 81.94 117 VAL A N 1
ATOM 830 C CA . VAL A 1 117 ? -7.907 1.745 -5.981 1.00 81.94 117 VAL A CA 1
ATOM 831 C C . VAL A 1 117 ? -7.566 2.722 -7.107 1.00 81.94 117 VAL A C 1
ATOM 833 O O . VAL A 1 117 ? -7.575 2.336 -8.277 1.00 81.94 117 VAL A O 1
ATOM 836 N N . ILE A 1 118 ? -7.185 3.958 -6.767 1.00 81.38 118 ILE A N 1
ATOM 837 C CA . ILE A 1 118 ? -6.719 4.946 -7.748 1.00 81.38 118 ILE A CA 1
ATOM 838 C C . ILE A 1 118 ? -5.488 4.416 -8.496 1.00 81.38 118 ILE A C 1
ATOM 840 O O . ILE A 1 118 ? -5.429 4.535 -9.718 1.00 81.38 118 ILE A O 1
ATOM 844 N N . SER A 1 119 ? -4.534 3.789 -7.803 1.00 77.06 119 SER A N 1
ATOM 845 C CA . SER A 1 119 ? -3.335 3.186 -8.410 1.00 77.06 119 SER A CA 1
ATOM 846 C C . SER A 1 119 ? -3.674 2.074 -9.412 1.00 77.06 119 SER A C 1
ATOM 848 O O . SER A 1 119 ? -3.151 2.057 -10.525 1.00 77.06 119 SER A O 1
ATOM 850 N N . ILE A 1 120 ? -4.612 1.182 -9.074 1.00 79.69 120 ILE A N 1
ATOM 851 C CA . ILE A 1 120 ? -5.060 0.107 -9.974 1.00 79.69 120 ILE A CA 1
ATOM 852 C C . ILE A 1 120 ? -5.705 0.690 -11.236 1.00 79.69 120 ILE A C 1
ATOM 854 O O . ILE A 1 120 ? -5.366 0.281 -12.349 1.00 79.69 120 ILE A O 1
ATOM 858 N N . VAL A 1 121 ? -6.597 1.672 -11.075 1.00 81.44 121 VAL A N 1
ATOM 859 C CA . VAL A 1 121 ? -7.297 2.319 -12.197 1.00 81.44 121 VAL A CA 1
ATOM 860 C C . VAL A 1 121 ? -6.328 3.120 -13.071 1.00 81.44 121 VAL A C 1
ATOM 862 O O . VAL A 1 121 ? -6.456 3.123 -14.294 1.00 81.44 121 VAL A O 1
ATOM 865 N N . SER A 1 122 ? -5.329 3.765 -12.468 1.00 79.19 122 SER A N 1
ATOM 866 C CA . SER A 1 122 ? -4.339 4.583 -13.182 1.00 79.19 122 SER A CA 1
ATOM 867 C C . SER A 1 122 ? -3.173 3.782 -13.775 1.00 79.19 122 SER A C 1
ATOM 869 O O . SER A 1 122 ? -2.523 4.263 -14.704 1.00 79.19 122 SER A O 1
ATOM 871 N N . GLY A 1 123 ? -2.931 2.545 -13.330 1.00 74.38 123 GLY A N 1
ATOM 872 C CA . GLY A 1 123 ? -1.820 1.716 -13.809 1.00 74.38 123 GLY A CA 1
ATOM 873 C C . GLY A 1 123 ? -1.899 1.363 -15.300 1.00 74.38 123 GLY A C 1
ATOM 874 O O . GLY A 1 123 ? -0.904 1.470 -16.017 1.00 74.38 123 GLY A O 1
ATOM 875 N N . VAL A 1 124 ? -3.087 0.998 -15.795 1.00 77.50 124 VAL A N 1
ATOM 876 C CA . VAL A 1 124 ? -3.316 0.665 -17.216 1.00 77.50 124 VAL A CA 1
ATOM 877 C C . VAL A 1 124 ? -3.123 1.875 -18.150 1.00 77.50 124 VAL A C 1
ATOM 879 O O . VAL A 1 124 ? -2.374 1.745 -19.124 1.00 77.50 124 VAL A O 1
ATOM 882 N N . PRO A 1 125 ? -3.736 3.052 -17.902 1.00 78.56 125 PRO A N 1
ATOM 883 C CA . PRO A 1 125 ? -3.507 4.229 -18.738 1.00 78.56 125 PRO A CA 1
ATOM 884 C C . PRO A 1 125 ? -2.082 4.777 -18.604 1.00 78.56 125 PRO A C 1
ATOM 886 O O . PRO A 1 125 ? -1.513 5.190 -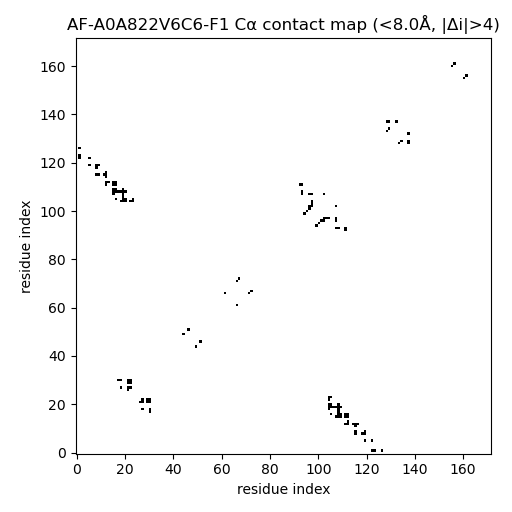19.611 1.00 78.56 125 PRO A O 1
ATOM 889 N N . SER A 1 126 ? -1.473 4.724 -17.412 1.00 72.31 126 SER A N 1
ATOM 890 C CA . SER A 1 126 ? -0.083 5.153 -17.201 1.00 72.31 126 SER A CA 1
ATOM 891 C C . SER A 1 126 ? 0.905 4.328 -18.034 1.00 72.31 126 SER A C 1
ATOM 893 O O . SER A 1 126 ? 1.787 4.895 -18.677 1.00 72.31 126 SER A O 1
ATOM 895 N N . GLY A 1 127 ? 0.700 3.008 -18.135 1.00 73.00 127 GLY A N 1
ATOM 896 C CA . GLY A 1 127 ? 1.501 2.150 -19.015 1.00 73.00 127 GLY A CA 1
ATOM 897 C C . GLY A 1 127 ? 1.413 2.571 -20.485 1.00 73.00 127 GLY A C 1
ATOM 898 O O . GLY A 1 127 ? 2.435 2.782 -21.130 1.00 73.00 127 GLY A O 1
ATOM 899 N N . ARG A 1 128 ? 0.195 2.815 -20.988 1.00 77.56 128 ARG A N 1
ATOM 900 C CA . ARG A 1 128 ? -0.011 3.274 -22.375 1.00 77.56 128 ARG A CA 1
ATOM 901 C C . ARG A 1 128 ? 0.559 4.674 -22.635 1.00 77.56 128 ARG A C 1
ATOM 903 O O . ARG A 1 128 ? 1.021 4.953 -23.739 1.00 77.56 128 ARG A O 1
ATOM 910 N N . LEU A 1 129 ? 0.537 5.557 -21.637 1.00 74.62 129 LEU A N 1
ATOM 911 C CA . LEU A 1 129 ? 1.162 6.884 -21.703 1.00 74.62 129 LEU A CA 1
ATOM 912 C C . LEU A 1 129 ? 2.690 6.783 -21.789 1.00 74.62 129 LEU A C 1
ATOM 914 O O . LEU A 1 129 ? 3.301 7.504 -22.575 1.00 74.62 129 LEU A O 1
ATOM 918 N N . VAL A 1 130 ? 3.311 5.867 -21.040 1.00 76.56 130 VAL A N 1
ATOM 919 C CA . VAL A 1 130 ? 4.760 5.608 -21.124 1.00 76.56 130 VAL A CA 1
ATOM 920 C C . VAL A 1 130 ? 5.146 5.086 -22.506 1.00 76.56 130 VAL A C 1
ATOM 922 O O . VAL A 1 130 ? 6.132 5.560 -23.075 1.00 76.56 130 VAL A O 1
ATOM 925 N N . ASP A 1 131 ? 4.346 4.173 -23.058 1.00 81.81 131 ASP A N 1
ATOM 926 C CA . ASP A 1 131 ? 4.602 3.562 -24.366 1.00 81.81 131 ASP A CA 1
ATOM 927 C C . ASP A 1 131 ? 4.461 4.565 -25.526 1.00 81.81 131 ASP A C 1
ATOM 929 O O . ASP A 1 131 ? 5.125 4.425 -26.551 1.00 81.81 131 ASP A O 1
ATOM 933 N N . THR A 1 132 ? 3.621 5.595 -25.370 1.00 83.12 132 THR A N 1
ATOM 934 C CA . THR A 1 132 ? 3.335 6.574 -26.434 1.00 83.12 132 THR A CA 1
ATOM 935 C C . THR A 1 132 ? 4.162 7.856 -26.330 1.00 83.12 132 THR A C 1
ATOM 937 O O . THR A 1 132 ? 4.543 8.413 -27.357 1.00 83.12 132 THR A O 1
ATOM 940 N N . TRP A 1 133 ? 4.433 8.364 -25.122 1.00 74.50 133 TRP A N 1
ATOM 941 C CA . TRP A 1 133 ? 5.084 9.672 -24.909 1.00 74.50 133 TRP A CA 1
ATOM 942 C C . TRP A 1 133 ? 6.547 9.576 -24.461 1.00 74.50 133 TRP A C 1
ATOM 944 O O . TRP A 1 133 ? 7.227 10.600 -24.319 1.00 74.50 133 TRP A O 1
ATOM 954 N N . GLY A 1 134 ? 7.041 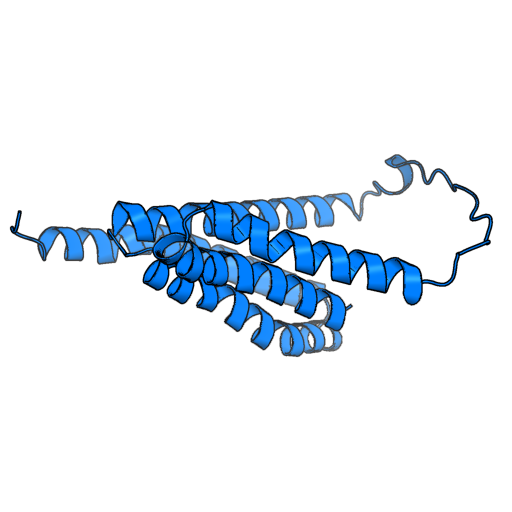8.354 -24.269 1.00 80.56 134 GLY A N 1
ATOM 955 C CA . GLY A 1 134 ? 8.388 8.081 -23.796 1.00 80.56 134 GLY A CA 1
ATOM 956 C C . GLY A 1 134 ? 8.496 8.169 -22.275 1.00 80.56 134 GLY A C 1
ATOM 957 O O . GLY A 1 134 ? 7.975 9.080 -21.623 1.00 80.56 134 GLY A O 1
ATOM 958 N N . SER A 1 135 ? 9.245 7.225 -21.705 1.00 75.12 135 SER A N 1
ATOM 959 C CA . SER A 1 135 ? 9.414 7.059 -20.258 1.00 75.12 135 SER A CA 1
ATOM 960 C C . SER A 1 135 ? 9.912 8.321 -19.556 1.00 75.12 135 SER A C 1
ATOM 962 O O . SER A 1 135 ? 9.413 8.652 -18.487 1.00 75.12 135 SER A O 1
ATOM 964 N N . HIS A 1 136 ? 10.835 9.073 -20.163 1.00 77.56 136 HIS A N 1
ATOM 965 C CA . HIS A 1 136 ? 11.431 10.248 -19.526 1.00 77.56 136 HIS A CA 1
ATOM 966 C C . HIS A 1 136 ? 10.412 11.360 -19.224 1.00 77.56 136 HIS A C 1
ATOM 968 O O . HIS A 1 136 ? 10.400 11.893 -18.116 1.00 77.56 136 HIS A O 1
ATOM 974 N N . ARG A 1 137 ? 9.518 11.685 -20.170 1.00 80.44 137 ARG A N 1
ATOM 975 C CA . ARG A 1 137 ? 8.520 12.756 -19.986 1.00 80.44 137 ARG A CA 1
ATOM 976 C C . ARG A 1 137 ? 7.473 12.374 -18.947 1.00 80.44 137 ARG A C 1
ATOM 978 O O . ARG A 1 137 ? 7.133 13.188 -18.094 1.00 80.44 137 ARG A O 1
ATOM 985 N N . VAL A 1 138 ? 7.009 11.126 -18.984 1.00 82.38 138 VAL A N 1
ATOM 986 C CA . VAL A 1 138 ? 6.035 10.616 -18.010 1.00 82.38 138 VAL A CA 1
ATOM 987 C C . VAL A 1 138 ? 6.630 10.584 -16.600 1.00 82.38 138 VAL A C 1
ATOM 989 O O . VAL A 1 138 ? 5.950 10.944 -15.642 1.00 82.38 138 VAL A O 1
ATOM 992 N N . LEU A 1 139 ? 7.914 10.240 -16.469 1.00 81.69 139 LEU A N 1
ATOM 993 C CA . LEU A 1 139 ? 8.616 10.222 -15.184 1.00 81.69 139 LEU A CA 1
ATOM 994 C C . LEU A 1 139 ? 8.746 11.636 -14.589 1.00 81.69 139 LEU A C 1
ATOM 996 O O . LEU A 1 139 ? 8.475 11.821 -13.405 1.00 81.69 139 LEU A O 1
ATOM 1000 N N . VAL A 1 140 ? 9.070 12.648 -15.405 1.00 85.00 140 VAL A N 1
ATOM 1001 C CA . VAL A 1 140 ? 9.117 14.056 -14.961 1.00 85.00 140 VAL A CA 1
ATOM 1002 C C . VAL A 1 140 ? 7.737 14.551 -14.520 1.00 85.00 140 VAL A C 1
ATOM 1004 O O . VAL A 1 140 ? 7.622 15.136 -13.445 1.00 85.00 140 VAL A O 1
ATOM 1007 N N . ILE A 1 141 ? 6.684 14.279 -15.299 1.00 86.00 141 ILE A N 1
ATOM 1008 C CA . ILE A 1 141 ? 5.306 14.649 -14.933 1.00 86.00 141 ILE A CA 1
ATOM 1009 C C . ILE A 1 141 ? 4.904 13.980 -13.610 1.00 86.00 141 ILE A C 1
ATOM 1011 O O . ILE A 1 141 ? 4.352 14.642 -12.733 1.00 86.00 141 ILE A O 1
ATOM 1015 N N . GLY A 1 142 ? 5.227 12.695 -13.435 1.00 83.75 142 GLY A N 1
ATOM 1016 C CA . GLY A 1 142 ? 4.960 11.961 -12.197 1.00 83.75 142 GLY A CA 1
ATOM 1017 C C . GLY A 1 142 ? 5.699 12.535 -10.983 1.00 83.75 142 GLY A C 1
ATOM 1018 O O . GLY A 1 142 ? 5.098 12.695 -9.924 1.00 83.75 142 GLY A O 1
ATOM 1019 N N . LEU A 1 143 ? 6.974 12.904 -11.136 1.00 84.38 143 LEU A N 1
ATOM 1020 C CA . LEU A 1 143 ? 7.765 13.548 -10.079 1.00 84.38 143 LEU A CA 1
ATOM 1021 C C . LEU A 1 143 ? 7.226 14.932 -9.702 1.00 84.38 143 LEU A C 1
ATOM 1023 O O . LEU A 1 143 ? 7.169 15.260 -8.515 1.00 84.38 143 LEU A O 1
ATOM 1027 N N . LEU A 1 144 ? 6.803 15.732 -10.685 1.00 88.81 144 LEU A N 1
ATOM 1028 C CA . LEU A 1 144 ? 6.164 17.024 -10.429 1.00 88.81 144 LEU A CA 1
ATOM 1029 C C . LEU A 1 144 ? 4.855 16.836 -9.662 1.00 88.81 144 LEU A C 1
ATOM 1031 O O . LEU A 1 144 ? 4.672 17.468 -8.626 1.00 88.81 144 LEU A O 1
ATOM 1035 N N . LEU A 1 145 ? 4.001 15.908 -10.103 1.00 86.62 145 LEU A N 1
ATOM 1036 C CA . LEU A 1 145 ? 2.742 15.592 -9.429 1.00 86.62 145 LEU A CA 1
ATOM 1037 C C . LEU A 1 145 ? 2.971 15.132 -7.980 1.00 86.62 145 LEU A C 1
ATOM 1039 O O . LEU A 1 145 ? 2.270 15.578 -7.075 1.00 86.62 145 LEU A O 1
ATOM 1043 N N . LEU A 1 146 ? 3.975 14.278 -7.754 1.00 86.50 146 LEU A N 1
ATOM 1044 C CA . LEU A 1 146 ? 4.355 13.805 -6.422 1.00 86.50 146 LEU A CA 1
ATOM 1045 C C . LEU A 1 146 ? 4.822 14.967 -5.540 1.00 86.50 146 LEU A C 1
ATOM 1047 O O . LEU A 1 146 ? 4.366 15.083 -4.407 1.00 86.50 146 LEU A O 1
ATOM 1051 N N . THR A 1 147 ? 5.668 15.853 -6.065 1.00 87.06 147 THR A N 1
ATOM 1052 C CA . THR A 1 147 ? 6.175 17.025 -5.332 1.00 87.06 147 THR A CA 1
ATOM 1053 C C . THR A 1 147 ? 5.051 18.002 -4.987 1.00 87.06 147 THR A C 1
ATOM 1055 O O . THR A 1 147 ? 4.960 18.487 -3.862 1.00 87.06 147 THR A O 1
ATOM 1058 N N . THR A 1 148 ? 4.152 18.274 -5.933 1.00 87.50 148 THR A N 1
ATOM 1059 C CA . THR A 1 148 ? 2.978 19.118 -5.687 1.00 87.50 148 THR A CA 1
ATOM 1060 C C . THR A 1 148 ? 2.038 18.476 -4.665 1.00 87.50 148 THR A C 1
ATOM 1062 O O . THR A 1 148 ? 1.540 19.166 -3.778 1.00 87.50 148 THR A O 1
ATOM 1065 N N . GLY A 1 149 ? 1.824 17.159 -4.737 1.00 81.94 149 GLY A N 1
ATOM 1066 C CA . GLY A 1 149 ? 0.982 16.420 -3.796 1.00 81.94 149 GLY A CA 1
ATOM 1067 C C . GLY A 1 149 ? 1.533 16.411 -2.368 1.00 81.94 149 GLY A C 1
ATOM 1068 O O . GLY A 1 149 ? 0.781 16.638 -1.419 1.00 81.94 149 GLY A O 1
ATOM 1069 N N . THR A 1 150 ? 2.842 16.208 -2.194 1.00 83.19 150 THR A N 1
ATOM 1070 C CA . THR A 1 150 ? 3.477 16.266 -0.868 1.00 83.19 150 THR A CA 1
ATOM 1071 C C . THR A 1 150 ? 3.491 17.683 -0.301 1.00 83.19 150 THR A C 1
ATOM 1073 O O . THR A 1 150 ? 3.253 17.851 0.894 1.00 83.19 150 THR A O 1
ATOM 1076 N N . LEU A 1 151 ? 3.678 18.708 -1.139 1.00 85.31 151 LEU A N 1
ATOM 1077 C CA . LEU A 1 151 ? 3.526 20.107 -0.728 1.00 85.31 151 LEU A CA 1
ATOM 1078 C C . LEU A 1 151 ? 2.097 20.404 -0.269 1.00 85.31 151 LEU A C 1
ATOM 1080 O O . LEU A 1 151 ? 1.912 20.978 0.801 1.00 85.31 151 LEU A O 1
ATOM 1084 N N . LEU A 1 152 ? 1.081 19.967 -1.018 1.00 81.50 152 LEU A N 1
ATOM 1085 C CA . LEU A 1 152 ? -0.315 20.120 -0.602 1.00 81.50 152 LEU A CA 1
ATOM 1086 C C . LEU A 1 152 ? -0.568 19.462 0.758 1.00 81.50 152 LEU A C 1
ATOM 1088 O O . LEU A 1 152 ? -1.137 20.104 1.635 1.00 81.50 152 LEU A O 1
ATOM 1092 N N . LEU A 1 153 ? -0.086 18.236 0.982 1.00 75.31 153 LEU A N 1
ATOM 1093 C CA . LEU A 1 153 ? -0.195 17.563 2.283 1.00 75.31 153 LEU A CA 1
ATOM 1094 C C . LEU A 1 153 ? 0.513 18.309 3.422 1.00 75.31 153 LEU A C 1
ATOM 1096 O O . LEU A 1 153 ? 0.070 18.210 4.561 1.00 75.31 153 LEU A O 1
ATOM 1100 N N . ALA A 1 154 ? 1.573 19.067 3.144 1.00 79.12 154 ALA A N 1
ATOM 1101 C CA . ALA A 1 154 ? 2.227 19.904 4.149 1.00 79.12 154 ALA A CA 1
ATOM 1102 C C . ALA A 1 154 ? 1.403 21.161 4.504 1.00 79.12 154 ALA A C 1
ATOM 1104 O O . ALA A 1 154 ? 1.444 21.628 5.644 1.00 79.12 154 ALA A O 1
ATOM 1105 N N . PHE A 1 155 ? 0.622 21.698 3.560 1.00 73.44 155 PHE A N 1
ATOM 1106 C CA . PHE A 1 155 ? -0.200 22.900 3.764 1.00 73.44 155 PHE A CA 1
ATOM 1107 C C . PHE A 1 155 ? -1.638 22.613 4.230 1.00 73.44 155 PHE A C 1
ATOM 1109 O O . PHE A 1 155 ? -2.214 23.419 4.961 1.00 73.44 155 PHE A O 1
ATOM 1116 N N . VAL A 1 156 ? -2.213 21.461 3.876 1.00 65.69 156 VAL A N 1
ATOM 1117 C CA . VAL A 1 156 ? -3.575 21.041 4.264 1.00 65.69 156 VAL A CA 1
ATOM 1118 C C . VAL A 1 156 ? -3.817 21.053 5.790 1.00 65.69 156 VAL A C 1
ATOM 1120 O O . VAL A 1 156 ? -4.860 21.565 6.207 1.00 65.69 156 VAL A O 1
ATOM 1123 N N . PRO A 1 157 ? -2.883 20.597 6.652 1.00 61.50 157 PRO A N 1
ATOM 1124 C CA . PRO A 1 157 ? -3.039 20.674 8.104 1.00 61.50 157 PRO A CA 1
ATOM 1125 C C . PRO A 1 157 ? -3.162 22.109 8.624 1.00 61.50 157 PRO A C 1
ATOM 1127 O O . PRO A 1 157 ? -3.845 22.335 9.617 1.00 61.50 157 PRO A O 1
ATOM 1130 N N . ASN A 1 158 ? -2.558 23.092 7.949 1.00 56.03 158 ASN A N 1
ATOM 1131 C CA . ASN A 1 158 ? -2.643 24.493 8.362 1.00 56.03 158 ASN A CA 1
ATOM 1132 C C . ASN A 1 158 ? -3.989 25.138 7.996 1.00 56.03 158 ASN A C 1
ATOM 1134 O O . ASN A 1 158 ? -4.445 26.021 8.716 1.00 56.03 158 ASN A O 1
ATOM 1138 N N . MET A 1 159 ? -4.657 24.685 6.927 1.00 50.69 159 MET A N 1
ATOM 1139 C CA . MET A 1 159 ? -5.965 25.227 6.522 1.00 50.69 159 MET A CA 1
ATOM 1140 C C . MET A 1 159 ? -7.151 24.511 7.174 1.00 50.69 159 MET A C 1
ATOM 1142 O O . MET A 1 159 ? -8.127 25.162 7.523 1.00 50.69 159 MET A O 1
ATOM 1146 N N . ILE A 1 160 ? -7.087 23.189 7.353 1.00 56.19 160 ILE A N 1
ATOM 1147 C CA . ILE A 1 160 ? -8.205 22.407 7.913 1.00 56.19 160 ILE A CA 1
ATOM 1148 C C . ILE A 1 160 ? -8.005 22.154 9.411 1.00 56.19 160 ILE A C 1
ATOM 1150 O O . ILE A 1 160 ? -8.977 22.099 10.158 1.00 56.19 160 ILE A O 1
ATOM 1154 N N . GLY A 1 161 ? -6.754 22.065 9.878 1.00 53.78 161 GLY A N 1
ATOM 1155 C CA . GLY A 1 161 ? -6.440 21.901 11.295 1.00 53.78 161 GLY A CA 1
ATOM 1156 C C . GLY A 1 161 ? -6.859 23.118 12.107 1.00 53.78 161 GLY A C 1
ATOM 1157 O O . GLY A 1 161 ? -7.593 22.959 13.067 1.00 53.78 161 GLY A O 1
ATOM 1158 N N . VAL A 1 162 ? -6.507 24.341 11.701 1.00 51.53 162 VAL A N 1
ATOM 1159 C CA . VAL A 1 162 ? -6.889 25.548 12.461 1.00 51.53 162 VAL A CA 1
ATOM 1160 C C . VAL A 1 162 ? -8.409 25.746 12.470 1.00 51.53 162 VAL A C 1
ATOM 1162 O O . VAL A 1 162 ? -8.979 26.013 13.522 1.00 51.53 162 VAL A O 1
ATOM 1165 N N . THR A 1 163 ? -9.100 25.537 11.348 1.00 52.78 163 THR A N 1
ATOM 1166 C CA . THR A 1 163 ? -10.566 25.670 11.292 1.00 52.78 163 THR A CA 1
ATOM 1167 C C . THR A 1 163 ? -11.286 24.522 12.010 1.00 52.78 163 THR A C 1
ATOM 1169 O O . THR A 1 163 ? -12.302 24.764 12.646 1.00 52.78 163 THR A O 1
ATOM 1172 N N . GLY A 1 164 ? -10.748 23.298 12.005 1.00 52.16 164 GLY A N 1
ATOM 1173 C CA . GLY A 1 164 ? -11.272 22.165 12.780 1.00 52.16 164 GLY A CA 1
ATOM 1174 C C . GLY A 1 164 ? -11.005 22.270 14.286 1.00 52.16 164 GLY A C 1
ATOM 1175 O O . GLY A 1 164 ? -11.873 21.924 15.081 1.00 52.16 164 GLY A O 1
ATOM 1176 N N . TYR A 1 165 ? -9.851 22.815 14.685 1.00 51.09 165 TYR A N 1
ATOM 1177 C CA . TYR A 1 165 ? -9.530 23.125 16.083 1.00 51.09 165 TYR A CA 1
ATOM 1178 C C . TYR A 1 165 ? -10.366 24.300 16.612 1.00 51.09 165 TYR A C 1
ATOM 1180 O O . TYR A 1 165 ? -10.780 24.271 17.765 1.00 51.09 165 TYR A O 1
ATOM 1188 N N . VAL A 1 166 ? -10.664 25.307 15.783 1.00 53.12 166 VAL A N 1
ATOM 1189 C CA . VAL A 1 166 ? -11.520 26.446 16.169 1.00 53.12 166 VAL A CA 1
ATOM 1190 C C . VAL A 1 166 ? -13.015 26.088 16.125 1.00 53.12 166 VAL A C 1
ATOM 1192 O O . VAL A 1 166 ? -13.777 26.580 16.952 1.00 53.12 166 VAL A O 1
ATOM 1195 N N . CYS A 1 167 ? -13.449 25.198 15.224 1.00 47.09 167 CYS A N 1
ATOM 1196 C CA . CYS A 1 167 ? -14.832 24.699 15.166 1.00 47.09 167 CYS A CA 1
ATOM 1197 C C . CYS A 1 167 ? -15.126 23.535 16.123 1.00 47.09 167 CYS A C 1
ATOM 1199 O O . CYS A 1 167 ? -16.274 23.098 16.181 1.00 47.09 167 CYS A O 1
ATOM 1201 N N . CYS A 1 168 ? -14.147 23.071 16.904 1.00 44.91 168 CYS A N 1
ATOM 1202 C CA . CYS A 1 168 ? -14.379 22.157 18.019 1.00 44.91 168 CYS A CA 1
ATOM 1203 C C . CYS A 1 168 ? -14.198 22.875 19.371 1.00 44.91 168 CYS A C 1
ATOM 1205 O O . CYS A 1 168 ? -13.273 22.556 20.122 1.00 44.91 168 CYS A O 1
ATOM 1207 N N . PRO A 1 169 ? -15.051 23.854 19.732 1.00 45.91 169 PRO A N 1
ATOM 1208 C CA . PRO A 1 169 ? -15.219 24.180 21.130 1.00 45.91 169 PRO A CA 1
ATOM 1209 C C . PRO A 1 169 ? -16.052 23.061 21.765 1.00 45.91 169 PRO A C 1
ATOM 1211 O O . PRO A 1 169 ? -17.206 22.866 21.403 1.00 45.91 169 PRO A O 1
ATOM 1214 N N . SER A 1 170 ? -15.472 22.378 22.754 1.00 47.62 170 SER A N 1
ATOM 1215 C CA . SER A 1 170 ? -16.191 21.610 23.777 1.00 47.62 170 SER A CA 1
ATOM 1216 C C . SER A 1 170 ? -17.088 20.468 23.275 1.00 47.62 170 SER A C 1
ATOM 1218 O O . SER A 1 170 ? -18.235 20.687 22.895 1.00 47.62 170 SER A O 1
ATOM 1220 N N . SER A 1 171 ? -16.656 19.227 23.493 1.00 39.66 171 SER A N 1
ATOM 1221 C CA . SER A 1 171 ? -17.388 18.308 24.382 1.00 39.66 171 SER A CA 1
ATOM 1222 C C . SER A 1 171 ? -16.492 17.129 24.749 1.00 39.66 171 SER A C 1
ATOM 1224 O O . SER A 1 171 ? -15.909 16.488 23.877 1.00 39.66 171 SER A O 1
ATOM 1226 N N . TYR A 1 172 ? -16.363 16.946 26.060 1.00 44.12 172 TYR A N 1
ATOM 1227 C CA . TYR A 1 172 ? -15.722 15.833 26.751 1.00 44.12 172 TYR A CA 1
ATOM 1228 C C . TYR A 1 172 ? -16.450 14.512 26.497 1.00 44.12 172 TYR A C 1
ATOM 1230 O O . TYR A 1 172 ? -17.686 14.560 26.294 1.00 44.12 172 TYR A O 1
#

Solvent-accessible surface area (backbone atoms only — not comparable to full-atom values): 9705 Å² total; per-residue (Å²): 112,67,69,63,51,47,54,52,42,49,54,63,25,46,47,48,36,52,47,16,57,34,36,82,76,59,34,76,63,41,58,54,64,57,44,52,58,53,50,50,50,52,50,51,48,48,66,73,67,48,72,83,76,82,67,87,70,76,81,72,77,71,50,68,71,73,68,62,35,90,77,45,52,60,55,51,53,52,50,51,54,52,48,51,55,51,50,49,50,64,54,51,48,54,50,44,39,34,70,73,66,65,40,56,53,48,58,38,10,56,61,57,30,52,60,32,53,52,48,54,67,45,47,63,59,50,52,54,47,31,75,72,66,38,58,70,57,50,50,51,54,50,52,49,52,50,52,53,50,55,51,47,63,68,47,46,55,68,63,51,42,53,53,52,58,65,71,55,72,83,82,136

Secondary structure (DSSP, 8-state):
-HHHHHHHHHHHHHHHHHHHHHHHHH-THHHHHHHHHHHHHHHHHHHHHS-------------HHHHS-TTHHHHHHHHHHHHHHHHHHHHHHHHIIIIIS---HHHHHHHHTHHHHHHHHHHHHHHHHHHHH-HHHHHHHHHHHHHHHHHHHHHHIIIIIHHHHHS-----

Sequence (172 aa):
MGLLGTVSALGTALGPSLGGLLIPLAGWRAIFWVQVPLAALALIMAISVLPADTGKGRTISASLWSVMNRSLVPNLIVNILVAAVMMTTLVVGPFYLGLGLAMTATKVGLVMMIGPVISIVSGVPSGRLVDTWGSHRVLVIGLLLLTTGTLLLAFVPNMIGVTGYVCCPSSY

Radius of gyration: 21.43 Å; Cα contacts (8 Å, |Δi|>4): 78; chains: 1; bounding box: 47×56×53 Å

Foldseek 3Di:
DLVVVLVVLVVVLCVLQCCLVCCVPPRPVVVVVVVVVVVVVVVVCCVVVDDPCPDPDPPPPPPPVVVPDPVVVVVVVLVVVVVVLVVCCVVVQLCCCCVVVVDRSNVSSVVSSVVSVVCSVVSVVLVVCCVPVPVVVSVVVVVVVSVVVVVCVVCVCVVCVVVVVVVDDDDD

InterPro domains:
  IPR001958 Tetracycline resistance protein TetA/multidrug resistance protein MdtG-like [PR01035] (1-22)
  IPR001958 Tetracycline resistance protein TetA/multidrug resistance protein MdtG-like [PR01035] (135-156)
  IPR011701 Major facilitator superfamily [PF07690] (1-159)
  IPR020846 Major facilitator superfamily domain [PS50850] (1-172)
  IPR036259 MFS transporter superfamily [G3DSA:1.20.1250.20] (1-100)
  IPR036259 MFS transporter superfamily [G3DSA:1.20.1250.20] (101-168)
  IPR036259 MFS transporter superfamily [SSF103473] (1-167)

Organism: NCBI:txid1183423